Protein AF-A0A1G5DF78-F1 (afdb_monomer_lite)

Secondary structure (DSSP, 8-state):
-EEEEEEEEEE--STT--TTTTTT-GGG-TT-EEEEEEEEESS-S--SS--SS-EEEEEEE--SSSS---HHHHTHHHHHHHTT--GGGEEEEEE-TTSSSSEEEEEEEEEEEETTEEEEEEEEEEPPHHHHHHHHHHHHHHHTT-

Organism: NCBI:txid419481

Foldseek 3Di:
DDWPDFAKDWDQDDPVADPVQPPDDPVPSVLTWIKGKIKDAPDDDDDPDADQQGMEIEIETPDDDPDGDDCCQRPVVVCCVVVVNDLRNYWYWYADVPDPQRIKTWRWDFDDDDDPDTDTDIDIDHDDPVRCVSCVVVVVVVVVPD

pLDDT: mean 84.34, std 14.54, range [45.84, 98.12]

Structure (mmCIF, N/CA/C/O backbone):
data_AF-A0A1G5DF78-F1
#
_entry.id   AF-A0A1G5DF78-F1
#
loop_
_atom_site.group_PDB
_atom_site.id
_atom_site.type_symbol
_atom_site.label_atom_id
_atom_site.label_alt_id
_atom_site.label_comp_id
_atom_site.label_asym_id
_atom_site.label_entity_id
_atom_site.label_seq_id
_atom_site.pdbx_PDB_ins_code
_atom_site.Cartn_x
_atom_site.Cartn_y
_atom_site.Cartn_z
_atom_site.occupancy
_atom_site.B_iso_or_equiv
_atom_site.auth_seq_id
_atom_site.auth_comp_id
_atom_site.auth_asym_id
_atom_site.auth_atom_id
_atom_site.pdbx_PDB_model_num
ATOM 1 N N . MET A 1 1 ? -12.866 -7.857 8.395 1.00 88.12 1 MET A N 1
ATOM 2 C CA . MET A 1 1 ? -11.799 -7.592 7.410 1.00 88.12 1 MET A CA 1
ATOM 3 C C . MET A 1 1 ? -11.486 -8.896 6.707 1.00 88.12 1 MET A C 1
ATOM 5 O O . MET A 1 1 ? -11.554 -9.930 7.363 1.00 88.12 1 MET A O 1
ATOM 9 N N . LEU A 1 2 ? -11.201 -8.856 5.411 1.00 93.12 2 LEU A N 1
ATOM 10 C CA . LEU A 1 2 ? -10.841 -10.022 4.604 1.00 93.12 2 LEU A CA 1
ATOM 11 C C . LEU A 1 2 ? -9.522 -9.736 3.891 1.00 93.12 2 LEU A C 1
ATOM 13 O O . LEU A 1 2 ? -9.368 -8.666 3.312 1.00 93.12 2 LEU A O 1
ATOM 17 N N . VAL A 1 3 ? -8.590 -10.683 3.924 1.00 96.06 3 VAL A N 1
ATOM 18 C CA . VAL A 1 3 ? -7.366 -10.609 3.123 1.00 96.06 3 VAL A CA 1
ATOM 19 C C . VAL A 1 3 ? -7.709 -11.037 1.696 1.00 96.06 3 VAL A C 1
ATOM 21 O O . VAL A 1 3 ? -8.196 -12.144 1.488 1.00 96.06 3 VAL A O 1
ATOM 24 N N . ILE A 1 4 ? -7.507 -10.134 0.736 1.00 96.19 4 ILE A N 1
ATOM 25 C CA . ILE A 1 4 ? -7.747 -10.359 -0.698 1.00 96.19 4 ILE A CA 1
ATOM 26 C C . ILE A 1 4 ? -6.500 -10.957 -1.360 1.00 96.19 4 ILE A C 1
ATOM 28 O O . ILE A 1 4 ? -6.611 -11.777 -2.265 1.00 96.19 4 ILE A O 1
ATOM 32 N N . TYR A 1 5 ? -5.321 -10.533 -0.907 1.00 97.44 5 TYR A N 1
ATOM 33 C CA . TYR A 1 5 ? -4.024 -10.957 -1.424 1.00 97.44 5 TYR A CA 1
ATOM 34 C C . TYR A 1 5 ? -3.000 -10.924 -0.289 1.00 97.44 5 TYR A C 1
ATOM 36 O O . TYR A 1 5 ? -3.051 -10.005 0.532 1.00 97.44 5 TYR A O 1
ATOM 44 N N . ASP A 1 6 ? -2.097 -11.900 -0.237 1.00 96.94 6 ASP A N 1
ATOM 45 C CA . ASP A 1 6 ? -0.992 -11.964 0.728 1.00 96.94 6 ASP A CA 1
ATOM 46 C C . ASP A 1 6 ? 0.117 -12.866 0.184 1.00 96.94 6 ASP A C 1
ATOM 48 O O . ASP A 1 6 ? 0.122 -14.070 0.431 1.00 96.94 6 ASP A O 1
ATOM 52 N N . ASP A 1 7 ? 1.002 -12.291 -0.627 1.00 96.00 7 ASP A N 1
ATOM 53 C CA . ASP A 1 7 ? 2.109 -13.016 -1.258 1.00 96.00 7 ASP A CA 1
ATOM 54 C C . ASP A 1 7 ? 3.191 -12.037 -1.755 1.00 96.00 7 ASP A C 1
ATOM 56 O O . ASP A 1 7 ? 3.093 -10.814 -1.605 1.00 96.00 7 ASP A O 1
ATOM 60 N N . ILE A 1 8 ? 4.228 -12.570 -2.388 1.00 94.44 8 ILE A N 1
ATOM 61 C CA . ILE A 1 8 ? 5.216 -11.819 -3.146 1.00 94.44 8 ILE A CA 1
ATOM 62 C C . ILE A 1 8 ? 4.611 -11.417 -4.494 1.00 94.44 8 ILE A C 1
ATOM 64 O O . ILE A 1 8 ? 4.321 -12.247 -5.351 1.00 94.44 8 ILE A O 1
ATOM 68 N N . TYR A 1 9 ? 4.437 -10.117 -4.694 1.00 92.94 9 TYR A N 1
ATOM 69 C CA . TYR A 1 9 ? 4.055 -9.523 -5.965 1.00 92.94 9 TYR A CA 1
ATOM 70 C C . TYR A 1 9 ? 5.305 -9.152 -6.773 1.00 92.94 9 TYR A C 1
ATOM 72 O O . TYR A 1 9 ? 6.192 -8.448 -6.285 1.00 92.94 9 TYR A O 1
ATOM 80 N N . GLN A 1 10 ? 5.367 -9.596 -8.028 1.00 89.31 10 GLN A N 1
ATOM 81 C CA . GLN A 1 10 ? 6.487 -9.322 -8.924 1.00 89.31 10 GLN A CA 1
ATOM 82 C C . GLN A 1 10 ? 5.990 -8.697 -10.224 1.00 89.31 10 GLN A C 1
ATOM 84 O O . GLN A 1 10 ? 5.233 -9.315 -10.971 1.00 89.31 10 GLN A O 1
ATOM 89 N N . TRP A 1 11 ? 6.495 -7.507 -10.547 1.00 85.25 11 TRP A N 1
ATOM 90 C CA . TRP A 1 11 ? 6.244 -6.882 -11.841 1.00 85.25 11 TRP A CA 1
ATOM 91 C C . TRP A 1 11 ? 7.472 -6.996 -12.741 1.00 85.25 11 TRP A C 1
ATOM 93 O O . TRP A 1 11 ? 8.585 -6.634 -12.360 1.00 85.25 11 TRP A O 1
ATOM 103 N N . LYS A 1 12 ? 7.263 -7.513 -13.956 1.00 77.25 12 LYS A N 1
ATOM 104 C CA . LYS A 1 12 ? 8.324 -7.731 -14.954 1.00 77.25 12 LYS A CA 1
ATOM 105 C C . LYS A 1 12 ? 8.448 -6.587 -15.968 1.00 77.25 12 LYS A C 1
ATOM 107 O O . LYS A 1 12 ? 9.203 -6.707 -16.930 1.00 77.25 12 LYS A O 1
ATOM 112 N N . GLY A 1 13 ? 7.734 -5.483 -15.748 1.00 74.12 13 GLY A N 1
ATOM 113 C CA . GLY A 1 13 ? 7.630 -4.375 -16.693 1.00 74.12 13 GLY A CA 1
ATOM 114 C C . GLY A 1 13 ? 6.471 -4.539 -17.690 1.00 74.12 13 GLY A C 1
ATOM 115 O O . GLY A 1 13 ? 5.682 -5.480 -17.579 1.00 74.12 13 GLY A O 1
ATOM 116 N N . PRO A 1 14 ? 6.328 -3.603 -18.643 1.00 71.69 14 PRO A N 1
ATOM 117 C CA . PRO A 1 14 ? 5.270 -3.640 -19.651 1.00 71.69 14 PRO A CA 1
ATOM 118 C C . PRO A 1 14 ? 5.401 -4.848 -20.592 1.00 71.69 14 PRO A C 1
ATOM 120 O O . PRO A 1 14 ? 6.510 -5.301 -20.899 1.00 71.69 14 PRO A O 1
ATOM 123 N N . GLU A 1 15 ? 4.264 -5.342 -21.090 1.00 62.75 15 GLU A N 1
ATOM 124 C CA . GLU A 1 15 ? 4.236 -6.382 -22.123 1.00 62.75 15 GLU A CA 1
ATOM 125 C C . GLU A 1 15 ? 5.012 -5.925 -23.369 1.00 62.75 15 GLU A C 1
ATOM 127 O O . GLU A 1 15 ? 4.863 -4.802 -23.845 1.00 62.75 15 GLU A O 1
ATOM 132 N N . GLY A 1 16 ? 5.886 -6.797 -23.880 1.00 55.38 16 GLY A N 1
ATOM 133 C CA . GLY A 1 16 ? 6.808 -6.482 -24.978 1.00 55.38 16 GLY A CA 1
ATOM 134 C C . GLY A 1 16 ? 8.195 -6.005 -24.534 1.00 55.38 16 GLY A C 1
ATOM 135 O O . GLY A 1 16 ? 9.112 -6.003 -25.358 1.00 55.38 16 GLY A O 1
ATOM 136 N N . GLY A 1 17 ? 8.371 -5.691 -23.244 1.00 55.28 17 GLY A N 1
ATOM 137 C CA . GLY A 1 17 ? 9.646 -5.300 -22.646 1.00 55.28 17 GLY A CA 1
ATOM 138 C C . GLY A 1 17 ? 10.242 -4.015 -23.232 1.00 55.28 17 GLY A C 1
ATOM 139 O O . GLY A 1 17 ? 9.789 -3.455 -24.227 1.00 55.28 17 GLY A O 1
ATOM 140 N N . CYS A 1 18 ? 11.323 -3.538 -22.624 1.00 53.09 18 CYS A N 1
ATOM 141 C CA . CYS A 1 18 ? 12.182 -2.555 -23.272 1.00 53.09 18 CYS A CA 1
ATOM 142 C C . CYS A 1 18 ? 13.073 -3.309 -24.271 1.00 53.09 18 CYS A C 1
ATOM 144 O O . CYS A 1 18 ? 14.007 -3.993 -23.856 1.00 53.09 18 CYS A O 1
ATOM 146 N N . LYS A 1 19 ? 12.792 -3.216 -25.578 1.00 52.41 19 LYS A N 1
ATOM 147 C CA . LYS A 1 19 ? 13.599 -3.886 -26.622 1.00 52.41 19 LYS A CA 1
ATOM 148 C C . LYS A 1 19 ? 15.078 -3.481 -26.579 1.00 52.41 19 LYS A C 1
ATOM 150 O O . LYS A 1 19 ? 15.937 -4.300 -26.880 1.00 52.41 19 LYS A O 1
ATOM 155 N N . GLU A 1 20 ? 15.363 -2.254 -26.147 1.00 52.50 20 GLU A N 1
ATOM 156 C CA . GLU A 1 20 ? 16.720 -1.719 -25.962 1.00 52.50 20 GLU A CA 1
ATOM 157 C C . GLU A 1 20 ? 17.426 -2.307 -24.727 1.00 52.50 20 GLU A C 1
ATOM 159 O O . GLU A 1 20 ? 18.642 -2.453 -24.719 1.00 52.50 20 GLU A O 1
ATOM 164 N N . CYS A 1 21 ? 16.663 -2.711 -23.707 1.00 49.56 21 CYS A N 1
ATOM 165 C CA . CYS A 1 21 ? 17.158 -3.285 -22.455 1.00 49.56 21 CYS A CA 1
ATOM 166 C C . CYS A 1 21 ? 17.199 -4.827 -22.493 1.00 49.56 21 CYS A C 1
ATOM 168 O O . CYS A 1 21 ? 17.906 -5.454 -21.713 1.00 49.56 21 CYS A O 1
ATOM 170 N N . ALA A 1 22 ? 16.415 -5.447 -23.383 1.00 46.34 22 ALA A N 1
ATOM 171 C CA . ALA A 1 22 ? 16.328 -6.896 -23.575 1.00 46.34 22 ALA A CA 1
ATOM 172 C C . ALA A 1 22 ? 17.489 -7.468 -24.412 1.00 46.34 22 ALA A C 1
ATOM 174 O O . ALA A 1 22 ? 17.647 -8.686 -24.506 1.00 46.34 22 ALA A O 1
ATOM 175 N N . ALA A 1 23 ? 18.317 -6.604 -25.004 1.00 46.06 23 ALA A N 1
ATOM 176 C CA . ALA A 1 23 ? 19.525 -6.981 -25.720 1.00 46.06 23 ALA A CA 1
ATOM 177 C C . ALA A 1 23 ? 20.672 -7.307 -24.741 1.00 46.06 23 ALA A C 1
ATOM 179 O O . ALA A 1 23 ? 21.647 -6.571 -24.644 1.00 46.06 23 ALA A O 1
ATOM 180 N N . GLY A 1 24 ? 20.568 -8.429 -24.022 1.00 45.84 24 GLY A N 1
ATOM 181 C CA . GLY A 1 24 ? 21.767 -9.159 -23.593 1.00 45.84 24 GLY A CA 1
ATOM 182 C C . GLY A 1 24 ? 21.826 -9.700 -22.168 1.00 45.84 24 GLY A C 1
ATOM 183 O O . GLY A 1 24 ? 22.595 -10.633 -21.958 1.00 45.84 24 GLY A O 1
ATOM 184 N N . ASP A 1 25 ? 21.045 -9.209 -21.199 1.00 51.09 25 ASP A N 1
ATOM 185 C CA . ASP A 1 25 ? 21.124 -9.761 -19.837 1.00 51.09 25 ASP A CA 1
ATOM 186 C C . ASP A 1 25 ? 19.828 -9.603 -19.023 1.00 51.09 25 ASP A C 1
ATOM 188 O O . ASP A 1 25 ? 19.445 -8.509 -18.609 1.00 51.09 25 ASP A O 1
ATOM 192 N N . ILE A 1 26 ? 19.170 -10.730 -18.726 1.00 50.66 26 ILE A N 1
ATOM 193 C CA . ILE A 1 26 ? 18.019 -10.803 -17.810 1.00 50.66 26 ILE A CA 1
ATOM 194 C C . ILE A 1 26 ? 18.380 -10.301 -16.401 1.00 50.66 26 ILE A C 1
ATOM 196 O O . ILE A 1 26 ? 17.506 -9.779 -15.709 1.00 50.66 26 ILE A O 1
ATOM 200 N N . ARG A 1 27 ? 19.657 -10.384 -15.993 1.00 48.53 27 ARG A N 1
ATOM 201 C CA . ARG A 1 27 ? 20.155 -9.893 -14.694 1.00 48.53 27 ARG A CA 1
ATOM 202 C C . ARG A 1 27 ? 20.156 -8.364 -14.591 1.00 48.53 27 ARG A C 1
ATOM 204 O O . ARG A 1 27 ? 20.302 -7.833 -13.497 1.00 48.53 27 ARG A O 1
ATOM 211 N N . HIS A 1 28 ? 19.959 -7.661 -15.708 1.00 50.56 28 HIS A N 1
ATOM 212 C CA . HIS A 1 28 ? 19.920 -6.202 -15.799 1.00 50.56 28 HIS A CA 1
ATOM 213 C C . HIS A 1 28 ? 18.566 -5.692 -16.302 1.00 50.56 28 HIS A C 1
ATOM 215 O O . HIS A 1 28 ? 18.505 -4.727 -17.056 1.00 50.56 28 HIS A O 1
ATOM 221 N N . THR A 1 29 ? 17.457 -6.306 -15.887 1.00 55.53 29 THR A N 1
ATOM 222 C CA . THR A 1 29 ? 16.130 -5.719 -16.118 1.00 55.53 29 THR A CA 1
ATOM 223 C C . THR A 1 29 ? 15.861 -4.653 -15.047 1.00 55.53 29 THR A C 1
ATOM 225 O O . THR A 1 29 ? 15.476 -4.995 -13.929 1.00 55.53 29 THR A O 1
ATOM 228 N N . PRO A 1 30 ? 16.030 -3.343 -15.337 1.00 57.06 30 PRO A N 1
ATOM 229 C CA . PRO A 1 30 ? 15.874 -2.295 -14.321 1.00 57.06 30 PRO A CA 1
ATOM 230 C C . PRO A 1 30 ? 14.441 -2.231 -13.772 1.00 57.06 30 PRO A C 1
ATOM 232 O O . PRO A 1 30 ? 14.209 -1.702 -12.688 1.00 57.06 30 PRO A O 1
ATOM 235 N N . TRP A 1 31 ? 13.488 -2.811 -14.500 1.00 61.69 31 TRP A N 1
ATOM 236 C CA . TRP A 1 31 ? 12.061 -2.821 -14.202 1.00 61.69 31 TRP A CA 1
ATOM 237 C C . TRP A 1 31 ? 11.625 -3.923 -13.236 1.00 61.69 31 TRP A C 1
ATOM 239 O O . TRP A 1 31 ? 10.500 -3.852 -12.753 1.00 61.69 31 TRP A O 1
ATOM 249 N N . LEU A 1 32 ? 12.475 -4.923 -12.953 1.00 70.06 32 LEU A N 1
ATOM 250 C CA . LEU A 1 32 ? 12.133 -5.966 -11.986 1.00 70.06 32 LEU A CA 1
ATOM 251 C C . LEU A 1 32 ? 12.004 -5.343 -10.601 1.00 70.06 32 LEU A C 1
ATOM 253 O O . LEU A 1 32 ? 12.982 -4.857 -10.030 1.00 70.06 32 LEU A O 1
ATOM 257 N N . ILE A 1 33 ? 10.779 -5.351 -10.092 1.00 81.12 33 ILE A N 1
ATOM 258 C CA . ILE A 1 33 ? 10.457 -4.927 -8.738 1.00 81.12 33 ILE A CA 1
ATOM 259 C C . ILE A 1 33 ? 9.691 -6.068 -8.098 1.00 81.12 33 ILE A C 1
ATOM 261 O O . ILE A 1 33 ? 8.690 -6.541 -8.649 1.00 81.12 33 ILE A O 1
ATOM 265 N N . THR A 1 34 ? 10.176 -6.483 -6.938 1.00 89.50 34 THR A N 1
ATOM 266 C CA . THR A 1 34 ? 9.580 -7.532 -6.128 1.00 89.50 34 THR A CA 1
ATOM 267 C C . THR A 1 34 ? 9.162 -6.915 -4.805 1.00 89.50 34 THR A C 1
ATOM 269 O O . THR A 1 34 ? 9.968 -6.316 -4.097 1.00 89.50 34 THR A O 1
ATOM 272 N N . CYS A 1 35 ? 7.885 -7.041 -4.478 1.00 91.69 35 CYS A N 1
ATOM 273 C CA . CYS A 1 35 ? 7.304 -6.474 -3.278 1.00 91.69 35 CYS A CA 1
ATOM 274 C C . CYS A 1 35 ? 6.548 -7.563 -2.531 1.00 91.69 35 CYS A C 1
ATOM 276 O O . CYS A 1 35 ? 5.736 -8.271 -3.123 1.00 91.69 35 CYS A O 1
ATOM 278 N N . ARG A 1 36 ? 6.763 -7.683 -1.224 1.00 94.25 36 ARG A N 1
ATOM 279 C CA . ARG A 1 36 ? 5.821 -8.416 -0.386 1.00 94.25 36 ARG A CA 1
ATOM 280 C C . ARG A 1 36 ? 4.567 -7.566 -0.243 1.00 94.25 36 ARG A C 1
ATOM 282 O O . ARG A 1 36 ? 4.644 -6.428 0.214 1.00 94.25 36 ARG A O 1
ATOM 289 N N . LEU A 1 37 ? 3.421 -8.115 -0.622 1.00 96.56 37 LEU A N 1
ATOM 290 C CA . LEU A 1 37 ? 2.182 -7.365 -0.750 1.00 96.56 37 LEU A CA 1
ATOM 291 C C . LEU A 1 37 ? 1.060 -8.060 0.016 1.00 96.56 37 LEU A C 1
ATOM 293 O O . LEU A 1 37 ? 0.799 -9.244 -0.181 1.00 96.56 37 LEU A O 1
ATOM 297 N N . ARG A 1 38 ? 0.345 -7.296 0.845 1.00 97.94 38 ARG A N 1
ATOM 298 C CA . ARG A 1 38 ? -0.910 -7.726 1.466 1.00 97.94 38 ARG A CA 1
ATOM 299 C C . ARG A 1 38 ? -2.010 -6.709 1.207 1.00 97.94 38 ARG A C 1
ATOM 301 O O . ARG A 1 38 ? -1.856 -5.528 1.509 1.00 97.94 38 ARG A O 1
ATOM 308 N N . ILE A 1 39 ? -3.147 -7.173 0.699 1.00 98.06 39 ILE A N 1
ATOM 309 C CA . ILE A 1 39 ? -4.325 -6.349 0.414 1.00 98.06 39 ILE A CA 1
ATOM 310 C C . ILE A 1 39 ? -5.479 -6.816 1.294 1.00 98.06 39 ILE A C 1
ATOM 312 O O . ILE A 1 39 ? -5.793 -8.004 1.347 1.00 98.06 39 ILE A O 1
ATOM 316 N N . ILE A 1 40 ? -6.125 -5.878 1.982 1.00 97.31 40 ILE A N 1
ATOM 317 C CA . ILE A 1 40 ? -7.185 -6.153 2.956 1.00 97.31 40 ILE A CA 1
ATOM 318 C C . ILE A 1 40 ? -8.438 -5.353 2.581 1.00 97.31 40 ILE A C 1
ATOM 320 O O . ILE A 1 40 ? -8.362 -4.132 2.440 1.00 97.31 40 ILE A O 1
ATOM 324 N N . ASP A 1 41 ? -9.598 -6.009 2.481 1.00 94.94 41 ASP A N 1
ATOM 325 C CA . ASP A 1 41 ? -10.912 -5.351 2.471 1.00 94.94 41 ASP A CA 1
ATOM 326 C C . ASP A 1 41 ? -11.390 -5.144 3.914 1.00 94.94 41 ASP A C 1
ATOM 328 O O . ASP A 1 41 ? -11.566 -6.098 4.684 1.00 94.94 41 ASP A O 1
ATOM 332 N N . LEU A 1 42 ? -11.610 -3.887 4.302 1.00 92.62 42 LEU A N 1
ATOM 333 C CA . LEU A 1 42 ? -12.139 -3.530 5.616 1.00 92.62 42 LEU A CA 1
ATOM 334 C C . LEU A 1 42 ? -13.655 -3.739 5.720 1.00 92.62 42 LEU A C 1
ATOM 336 O O . LEU A 1 42 ? -14.160 -3.869 6.835 1.00 92.62 42 LEU A O 1
ATOM 340 N N . ALA A 1 43 ? -14.368 -3.832 4.595 1.00 88.69 43 ALA A N 1
ATOM 341 C CA . ALA A 1 43 ? -15.811 -4.056 4.540 1.00 88.69 43 ALA A CA 1
ATOM 342 C C . ALA A 1 43 ? -16.168 -5.233 3.609 1.00 88.69 43 ALA A C 1
ATOM 344 O O . ALA A 1 43 ? -16.795 -5.026 2.567 1.00 88.69 43 ALA A O 1
ATOM 345 N N . PRO A 1 44 ? -15.795 -6.479 3.972 1.00 77.06 44 PRO A N 1
ATOM 346 C CA . PRO A 1 44 ? -16.201 -7.646 3.203 1.00 77.06 44 PRO A CA 1
ATOM 347 C C . PRO A 1 44 ? -17.716 -7.861 3.359 1.00 77.06 44 PRO A C 1
ATOM 349 O O . PRO A 1 44 ? -18.189 -8.274 4.417 1.00 77.06 44 PRO A O 1
ATOM 352 N N . GLY A 1 45 ? -18.482 -7.552 2.310 1.00 75.38 45 GLY A N 1
ATOM 353 C CA . GLY A 1 45 ? -19.942 -7.707 2.265 1.00 75.38 45 GLY A CA 1
ATOM 354 C C . GLY A 1 45 ? -20.728 -6.408 2.487 1.00 75.38 45 GLY A C 1
ATOM 355 O O . GLY A 1 45 ? -20.221 -5.303 2.296 1.00 75.38 45 GLY A O 1
ATOM 356 N N . THR A 1 46 ? -22.004 -6.539 2.857 1.00 63.06 46 THR A N 1
ATOM 357 C CA . THR A 1 46 ? -22.931 -5.410 3.043 1.00 63.06 46 THR A CA 1
ATOM 358 C C . THR A 1 46 ? -22.953 -4.982 4.509 1.00 63.06 46 THR A C 1
ATOM 360 O O . THR A 1 46 ? -23.836 -5.356 5.278 1.00 63.06 46 THR A O 1
ATOM 363 N N . THR A 1 47 ? -21.954 -4.214 4.935 1.00 66.06 47 THR A N 1
ATOM 364 C CA . THR A 1 47 ? -22.000 -3.550 6.245 1.00 66.06 47 THR A CA 1
ATOM 365 C C . THR A 1 47 ? -22.897 -2.311 6.166 1.00 66.06 47 THR A C 1
ATOM 367 O O . THR A 1 47 ? -22.887 -1.601 5.161 1.00 66.06 47 THR A O 1
ATOM 370 N N . SER A 1 48 ? -23.666 -2.010 7.223 1.00 72.19 48 SER A N 1
ATOM 371 C CA . SER A 1 48 ? -24.491 -0.784 7.255 1.00 72.19 48 SER A CA 1
ATOM 372 C C . SER A 1 48 ? -23.649 0.497 7.302 1.00 72.19 48 SER A C 1
ATOM 374 O O . SER A 1 48 ? -24.135 1.575 6.967 1.00 72.19 48 SER A O 1
ATOM 376 N N . VAL A 1 49 ? -22.372 0.374 7.682 1.00 77.19 49 VAL A N 1
ATOM 377 C CA . VAL A 1 49 ? -21.395 1.461 7.720 1.00 77.19 49 VAL A CA 1
ATOM 378 C C . VAL A 1 49 ? -20.222 1.106 6.814 1.00 77.19 49 VAL A C 1
ATOM 380 O O . VAL A 1 49 ? -19.588 0.062 6.978 1.00 77.19 49 VAL A O 1
ATOM 383 N N . MET A 1 50 ? -19.932 1.989 5.859 1.00 81.19 50 MET A N 1
ATOM 384 C CA . MET A 1 50 ? -18.792 1.870 4.953 1.00 81.19 50 MET A CA 1
ATOM 385 C C . MET A 1 50 ? -17.616 2.693 5.485 1.00 81.19 50 MET A C 1
ATOM 387 O O . MET A 1 50 ? -17.778 3.891 5.729 1.00 81.19 50 MET A O 1
ATOM 391 N N . PRO A 1 51 ? -16.420 2.104 5.632 1.00 84.75 51 PRO A N 1
ATOM 392 C CA . PRO A 1 51 ? -15.248 2.857 6.041 1.00 84.75 51 PRO A CA 1
ATOM 393 C C . PRO A 1 51 ? -14.812 3.824 4.928 1.00 84.75 51 PRO A C 1
ATOM 395 O O . PRO A 1 51 ? -14.942 3.537 3.730 1.00 84.75 51 PRO A O 1
ATOM 398 N N . LEU A 1 52 ? -14.263 4.976 5.335 1.00 87.69 52 LEU A N 1
ATOM 399 C CA . LEU A 1 52 ? -13.736 5.998 4.416 1.00 87.69 52 LEU A CA 1
ATOM 400 C C . LEU A 1 52 ? -12.649 5.412 3.507 1.00 87.69 52 LEU A C 1
ATOM 402 O O . LEU A 1 52 ? -12.654 5.608 2.290 1.00 87.69 52 LEU A O 1
ATOM 406 N N . LYS A 1 53 ? -11.742 4.6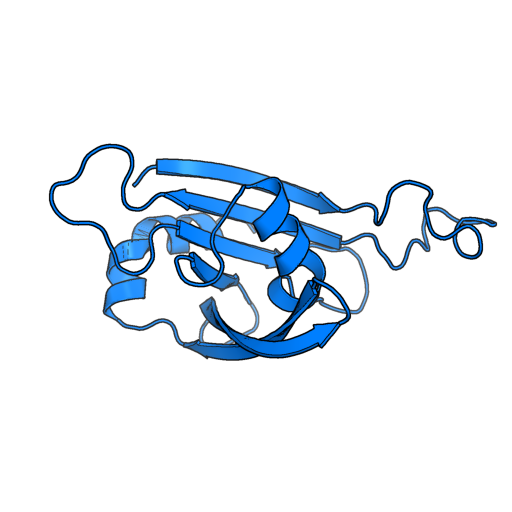40 4.111 1.00 92.56 53 LYS A N 1
ATOM 407 C CA . LYS A 1 53 ? -10.785 3.785 3.416 1.00 92.56 53 LYS A CA 1
ATOM 408 C C . LYS A 1 53 ? -11.351 2.374 3.414 1.00 92.56 53 LYS A C 1
ATOM 410 O O . LYS A 1 53 ? -11.489 1.775 4.468 1.00 92.56 53 LYS A O 1
ATOM 415 N N . ARG A 1 54 ? -11.744 1.876 2.244 1.00 93.44 54 ARG A N 1
ATOM 416 C CA . ARG A 1 54 ? -12.273 0.519 2.086 1.00 93.44 54 ARG A CA 1
ATOM 417 C C . ARG A 1 54 ? -11.160 -0.511 2.099 1.00 93.44 54 ARG A C 1
ATOM 419 O O . ARG A 1 54 ? -11.299 -1.532 2.757 1.00 93.44 54 ARG A O 1
ATOM 426 N N . HIS A 1 55 ? -10.082 -0.226 1.382 1.00 96.69 55 HIS A N 1
ATOM 427 C CA . HIS A 1 55 ? -8.975 -1.154 1.242 1.00 96.69 55 HIS A CA 1
ATOM 428 C C . HIS A 1 55 ? -7.745 -0.650 1.979 1.00 96.69 55 HIS A C 1
ATOM 430 O O . HIS A 1 55 ? -7.528 0.560 2.111 1.00 96.69 55 HIS A O 1
ATOM 436 N N . VAL A 1 56 ? -6.929 -1.595 2.419 1.00 97.81 56 VAL A N 1
ATOM 437 C CA . VAL A 1 56 ? -5.580 -1.340 2.910 1.00 97.81 56 VAL A CA 1
ATOM 438 C C . VAL A 1 56 ? -4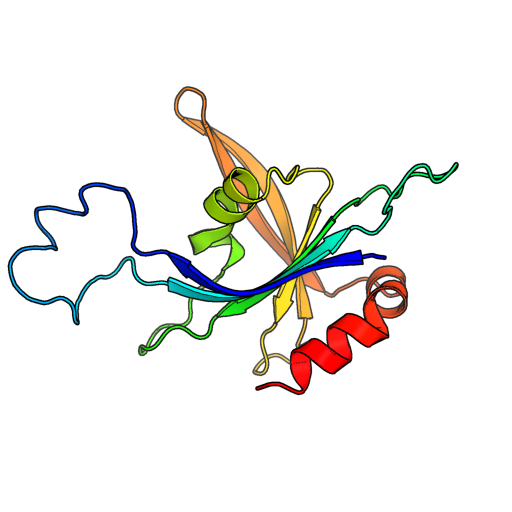.606 -2.130 2.059 1.00 97.81 56 VAL A C 1
ATOM 440 O O . VAL A 1 56 ? -4.835 -3.309 1.802 1.00 97.81 56 VAL A O 1
ATOM 443 N N . VAL A 1 57 ? -3.534 -1.469 1.639 1.00 98.12 57 VAL A N 1
ATOM 444 C CA . VAL A 1 57 ? -2.368 -2.097 1.021 1.00 98.12 57 VAL A CA 1
ATOM 445 C C . VAL A 1 57 ? -1.227 -2.016 2.025 1.00 98.12 57 VAL A C 1
ATOM 447 O O . VAL A 1 57 ? -0.919 -0.923 2.494 1.00 98.12 57 VAL A O 1
ATOM 450 N N . LEU A 1 58 ? -0.628 -3.154 2.360 1.00 97.25 58 LEU A N 1
ATOM 451 C CA . LEU A 1 58 ? 0.661 -3.242 3.039 1.00 97.25 58 LEU A CA 1
ATOM 452 C C . LEU A 1 58 ? 1.693 -3.693 2.009 1.00 97.25 58 LEU A C 1
ATOM 454 O O . LEU A 1 58 ? 1.484 -4.710 1.347 1.00 97.25 58 LEU A O 1
ATOM 458 N N . ALA A 1 59 ? 2.775 -2.941 1.879 1.00 95.75 59 ALA A N 1
ATOM 459 C CA . ALA A 1 59 ? 3.828 -3.210 0.915 1.00 95.75 59 ALA A CA 1
ATOM 460 C C . ALA A 1 59 ? 5.207 -3.121 1.575 1.00 95.75 59 ALA A C 1
ATOM 462 O O . ALA A 1 59 ? 5.456 -2.261 2.418 1.00 95.75 59 ALA A O 1
ATOM 463 N N . GLU A 1 60 ? 6.111 -4.004 1.179 1.00 93.06 60 GLU A N 1
ATOM 464 C CA . GLU A 1 60 ? 7.526 -3.965 1.542 1.00 93.06 60 GLU A CA 1
ATOM 465 C C . GLU A 1 60 ? 8.349 -4.273 0.295 1.00 93.06 60 GLU A C 1
ATOM 467 O O . GLU A 1 60 ? 8.065 -5.244 -0.409 1.00 93.06 60 GLU A O 1
ATOM 472 N N . ASP A 1 61 ? 9.340 -3.435 -0.001 1.00 90.62 61 ASP A N 1
ATOM 473 C CA . ASP A 1 61 ? 10.289 -3.725 -1.071 1.00 90.62 61 ASP A CA 1
ATOM 474 C C . ASP A 1 61 ? 11.227 -4.846 -0.625 1.00 90.62 61 ASP A C 1
ATOM 476 O O . ASP A 1 61 ? 11.920 -4.714 0.382 1.00 90.62 61 ASP A O 1
ATOM 480 N N . ILE A 1 62 ? 11.249 -5.927 -1.398 1.00 90.25 62 ILE A N 1
ATOM 481 C CA . ILE A 1 62 ? 12.146 -7.072 -1.207 1.00 90.25 62 ILE A CA 1
ATOM 482 C C . ILE A 1 62 ? 12.963 -7.332 -2.478 1.00 90.25 62 ILE A C 1
ATOM 484 O O . ILE A 1 62 ? 13.423 -8.446 -2.723 1.00 90.25 62 ILE A O 1
ATOM 488 N N . SER A 1 63 ? 13.087 -6.318 -3.338 1.00 84.31 63 SER A N 1
ATOM 489 C CA . SER A 1 63 ? 13.842 -6.416 -4.580 1.00 84.31 63 SER A CA 1
ATOM 490 C C . SER A 1 63 ? 15.330 -6.609 -4.297 1.00 84.31 63 SER A C 1
ATOM 492 O O . SER A 1 63 ? 15.919 -5.900 -3.480 1.00 84.31 63 SER A O 1
ATOM 494 N N . ASP A 1 64 ? 15.965 -7.498 -5.057 1.00 77.56 64 ASP A N 1
ATOM 495 C CA . ASP A 1 64 ? 17.417 -7.619 -5.048 1.00 77.56 64 ASP A CA 1
ATOM 496 C C . ASP A 1 64 ? 18.067 -6.374 -5.663 1.00 77.56 64 ASP A C 1
ATOM 498 O O . ASP A 1 64 ? 17.682 -5.890 -6.734 1.00 77.56 64 ASP A O 1
ATOM 502 N N . GLY A 1 65 ? 19.109 -5.874 -5.005 1.00 73.50 65 GLY A N 1
ATOM 503 C CA . GLY A 1 65 ? 19.954 -4.818 -5.542 1.00 73.50 65 GLY A CA 1
ATOM 504 C C . GLY A 1 65 ? 20.396 -3.792 -4.502 1.00 73.50 65 GLY A C 1
ATOM 505 O O . GLY A 1 65 ? 19.937 -3.782 -3.365 1.00 73.50 65 GLY A O 1
ATOM 506 N N . PRO A 1 66 ? 21.308 -2.888 -4.889 1.00 68.88 66 PRO A N 1
ATOM 507 C CA . PRO A 1 66 ? 21.894 -1.919 -3.967 1.00 68.88 66 PRO A CA 1
ATOM 508 C C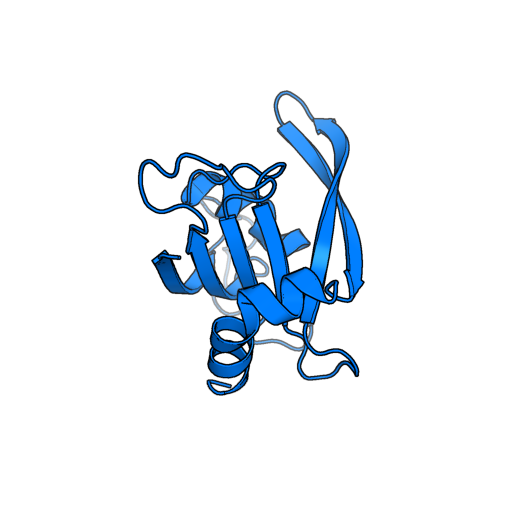 . PRO A 1 66 ? 20.964 -0.741 -3.647 1.00 68.88 66 PRO A C 1
ATOM 510 O O . PRO A 1 66 ? 21.293 0.086 -2.800 1.00 68.88 66 PRO A O 1
ATOM 513 N N . ARG A 1 67 ? 19.845 -0.603 -4.369 1.00 71.75 67 ARG A N 1
ATOM 514 C CA . ARG A 1 67 ? 18.913 0.514 -4.220 1.00 71.75 67 ARG A CA 1
ATOM 515 C C . ARG A 1 67 ? 17.554 -0.007 -3.819 1.00 71.75 67 ARG A C 1
ATOM 517 O O . ARG A 1 67 ? 16.899 -0.687 -4.604 1.00 71.75 67 ARG A O 1
ATOM 524 N N . ARG A 1 68 ? 17.131 0.414 -2.636 1.00 74.00 68 ARG A N 1
ATOM 525 C CA . ARG A 1 68 ? 15.757 0.261 -2.205 1.00 74.00 68 ARG A CA 1
ATOM 526 C C . ARG A 1 68 ? 14.826 1.101 -3.067 1.00 74.00 68 ARG A C 1
ATOM 528 O O . ARG A 1 68 ? 15.162 2.220 -3.463 1.00 74.00 68 ARG A O 1
ATOM 535 N N . ARG A 1 69 ? 13.655 0.550 -3.335 1.00 82.62 69 ARG A N 1
ATOM 536 C CA . ARG A 1 69 ? 12.580 1.159 -4.100 1.00 82.62 69 ARG A CA 1
ATOM 537 C C . ARG A 1 69 ? 11.412 1.466 -3.177 1.00 82.62 69 ARG A C 1
ATOM 539 O O . ARG A 1 69 ? 11.170 0.783 -2.187 1.00 82.62 69 ARG A O 1
ATOM 546 N N . ILE A 1 70 ? 10.677 2.509 -3.530 1.00 87.31 70 ILE A N 1
ATOM 547 C CA . ILE A 1 70 ? 9.422 2.862 -2.876 1.00 87.31 70 ILE A CA 1
ATOM 548 C C . ILE A 1 70 ? 8.310 2.187 -3.679 1.00 87.31 70 ILE A C 1
ATOM 550 O O . ILE A 1 70 ? 8.138 2.475 -4.870 1.00 87.31 70 ILE A O 1
ATOM 554 N N . CYS A 1 71 ? 7.581 1.255 -3.065 1.00 91.69 71 CYS A N 1
ATOM 555 C CA . CYS A 1 71 ? 6.610 0.415 -3.776 1.00 91.69 71 CYS A CA 1
ATOM 556 C C . CYS A 1 71 ? 5.433 1.236 -4.323 1.00 91.69 71 CYS A C 1
ATOM 558 O O . CYS A 1 71 ? 4.942 0.972 -5.414 1.00 91.69 71 CYS A O 1
ATOM 560 N N . ALA A 1 72 ? 5.014 2.274 -3.613 1.00 93.19 72 ALA A N 1
ATOM 561 C CA . ALA A 1 72 ? 3.937 3.183 -3.961 1.00 93.19 72 ALA A CA 1
ATOM 562 C C . ALA A 1 72 ? 4.272 3.961 -5.234 1.00 93.19 72 ALA A C 1
ATOM 564 O O . ALA A 1 72 ? 3.425 4.104 -6.113 1.00 93.19 72 ALA A O 1
ATOM 565 N N . GLU A 1 73 ? 5.518 4.427 -5.344 1.00 89.56 73 GLU A N 1
ATOM 566 C CA . GLU A 1 73 ? 6.020 5.154 -6.512 1.00 89.56 73 GLU A CA 1
ATOM 567 C C . GLU A 1 73 ? 6.239 4.212 -7.693 1.00 89.56 73 GLU A C 1
ATOM 569 O O . GLU A 1 73 ? 5.898 4.536 -8.827 1.00 89.56 73 GLU A O 1
ATOM 574 N N . SER A 1 74 ? 6.782 3.027 -7.418 1.00 87.38 74 SER A N 1
ATOM 575 C CA . SER A 1 74 ? 7.260 2.121 -8.462 1.00 87.38 74 SER A CA 1
ATOM 576 C C . SER A 1 74 ? 6.166 1.193 -9.003 1.00 87.38 74 SER A C 1
ATOM 578 O O . SER A 1 74 ? 6.144 0.881 -10.189 1.00 87.38 74 SER A O 1
ATOM 580 N N . LEU A 1 75 ? 5.259 0.740 -8.134 1.00 90.25 75 LEU A N 1
ATOM 581 C CA . LEU A 1 75 ? 4.234 -0.271 -8.415 1.00 90.25 75 LEU A CA 1
ATOM 582 C C . LEU A 1 75 ? 2.810 0.183 -8.103 1.00 90.25 75 LEU A C 1
ATOM 584 O O . LEU A 1 75 ? 1.870 -0.487 -8.528 1.00 90.25 75 LEU A O 1
ATOM 588 N N . GLY A 1 76 ? 2.627 1.296 -7.385 1.00 91.88 76 GLY A N 1
ATOM 589 C CA . GLY A 1 76 ? 1.321 1.708 -6.871 1.00 91.88 76 GLY A CA 1
ATOM 590 C C . GLY A 1 76 ? 0.241 1.707 -7.942 1.00 91.88 76 GLY A C 1
ATOM 591 O O . GLY A 1 76 ? -0.787 1.055 -7.775 1.00 91.88 76 GLY A O 1
ATOM 592 N N . ARG A 1 77 ? 0.506 2.350 -9.085 1.00 89.00 77 ARG A N 1
ATOM 593 C CA . ARG A 1 77 ? -0.429 2.395 -10.220 1.00 89.00 77 ARG A CA 1
ATOM 594 C C . ARG A 1 77 ? -0.832 1.000 -10.701 1.00 89.00 77 ARG A C 1
ATOM 596 O O . ARG A 1 77 ? -2.018 0.741 -10.875 1.00 89.00 77 ARG A O 1
ATOM 603 N N . HIS A 1 78 ? 0.144 0.114 -10.883 1.00 89.50 78 HIS A N 1
ATOM 604 C CA . HIS A 1 78 ? -0.093 -1.244 -11.366 1.00 89.50 78 HIS A CA 1
ATOM 605 C C . HIS A 1 78 ? -0.955 -2.039 -10.390 1.00 89.50 78 HIS A C 1
ATOM 607 O O . HIS A 1 78 ? -1.965 -2.598 -10.800 1.00 89.50 78 HIS A O 1
ATOM 613 N N . ILE A 1 79 ? -0.634 -1.983 -9.098 1.00 94.31 79 ILE A N 1
ATOM 614 C CA . ILE A 1 79 ? -1.406 -2.658 -8.051 1.00 94.31 79 ILE A CA 1
ATOM 615 C C . ILE A 1 79 ? -2.830 -2.087 -7.960 1.00 94.31 79 ILE A C 1
ATOM 617 O O . ILE A 1 79 ? -3.790 -2.844 -7.823 1.00 94.31 79 ILE A O 1
ATOM 621 N N . PHE A 1 80 ? -3.010 -0.767 -8.086 1.00 94.75 80 PHE A N 1
ATOM 622 C CA . PHE A 1 80 ? -4.353 -0.182 -8.108 1.00 94.75 80 PHE A CA 1
ATOM 623 C C . PHE A 1 80 ? -5.187 -0.692 -9.286 1.00 94.75 80 PHE A C 1
ATOM 625 O O . PHE A 1 80 ? -6.352 -1.040 -9.097 1.00 94.75 80 PHE A O 1
ATOM 632 N N . CYS A 1 81 ? -4.601 -0.758 -10.481 1.00 91.75 81 CYS A N 1
ATOM 633 C CA . CYS A 1 81 ? -5.284 -1.247 -11.674 1.00 91.75 81 CYS A CA 1
ATOM 634 C C . CYS A 1 81 ? -5.579 -2.751 -11.598 1.00 91.75 81 CYS A C 1
ATOM 636 O O . CYS A 1 81 ? -6.724 -3.153 -11.793 1.00 91.75 81 CYS A O 1
ATOM 638 N N . GLU A 1 82 ? -4.576 -3.571 -11.286 1.00 93.00 82 GLU A N 1
ATOM 639 C CA . GLU A 1 82 ? -4.671 -5.035 -11.296 1.00 93.00 82 GLU A CA 1
ATOM 640 C C . GLU A 1 82 ? -5.695 -5.559 -10.288 1.00 93.00 82 GLU A C 1
ATOM 642 O O . GLU A 1 82 ? -6.527 -6.403 -10.616 1.00 93.00 82 GLU A O 1
ATOM 647 N N . PHE A 1 83 ? -5.699 -4.998 -9.079 1.00 95.50 83 PHE A N 1
ATOM 648 C CA . PHE A 1 83 ? -6.627 -5.396 -8.022 1.00 95.50 83 PHE A CA 1
ATOM 649 C C . PHE A 1 83 ? -7.918 -4.562 -8.009 1.00 95.50 83 PHE A C 1
ATOM 651 O O . PHE A 1 83 ? -8.717 -4.678 -7.078 1.00 95.50 83 PHE A O 1
ATOM 658 N N . ASN A 1 84 ? -8.136 -3.715 -9.026 1.00 95.12 84 ASN A N 1
ATOM 659 C CA . ASN A 1 84 ? -9.299 -2.833 -9.155 1.00 95.12 84 ASN A CA 1
ATOM 660 C C . ASN A 1 84 ? -9.572 -2.004 -7.878 1.00 95.12 84 ASN A C 1
ATOM 662 O O . ASN A 1 84 ? -10.697 -1.890 -7.377 1.00 95.12 84 ASN A O 1
ATOM 666 N N . LEU A 1 85 ? -8.508 -1.443 -7.307 1.00 95.69 85 LEU A N 1
ATOM 667 C CA . LEU A 1 85 ? -8.547 -0.674 -6.072 1.00 95.69 85 LEU A CA 1
ATOM 668 C C . LEU A 1 85 ? -8.703 0.820 -6.375 1.00 95.69 85 LEU A C 1
ATOM 670 O O . LEU A 1 85 ? -7.988 1.411 -7.180 1.00 95.69 85 LEU A O 1
ATOM 674 N N . SER A 1 86 ? -9.594 1.487 -5.645 1.00 94.38 86 SER A N 1
ATOM 675 C CA . SER A 1 86 ? -9.715 2.945 -5.724 1.00 94.38 86 SER A CA 1
ATOM 676 C C . SER A 1 86 ? -8.628 3.625 -4.891 1.00 94.38 86 SER A C 1
ATOM 678 O O . SER A 1 86 ? -8.642 3.509 -3.664 1.00 94.38 86 SER A O 1
ATOM 680 N N . ILE A 1 87 ? -7.757 4.419 -5.526 1.00 94.62 87 ILE A N 1
ATOM 681 C CA . ILE A 1 87 ? -6.717 5.226 -4.852 1.00 94.62 87 ILE A CA 1
ATOM 682 C C . ILE A 1 87 ? -7.318 6.059 -3.709 1.00 94.62 87 ILE A C 1
ATOM 684 O O . ILE A 1 87 ? -6.862 6.012 -2.567 1.00 94.62 87 ILE A O 1
ATOM 688 N N . LYS A 1 88 ? -8.425 6.767 -3.979 1.00 93.56 88 LYS A N 1
ATOM 689 C CA . LYS A 1 88 ? -9.101 7.629 -2.991 1.00 93.56 88 LYS A CA 1
ATOM 690 C C . LYS A 1 88 ? -9.607 6.847 -1.774 1.00 93.56 88 LYS A C 1
ATOM 692 O O . LYS A 1 88 ? -9.574 7.366 -0.656 1.00 93.56 88 LYS A O 1
ATOM 697 N N . ARG A 1 89 ? -10.039 5.597 -1.972 1.00 95.31 89 ARG A N 1
ATOM 698 C CA . ARG A 1 89 ? -10.592 4.723 -0.922 1.00 95.31 89 ARG A CA 1
ATOM 699 C C . ARG A 1 89 ? -9.603 3.675 -0.417 1.00 95.31 89 ARG A C 1
ATOM 701 O O . ARG A 1 89 ? -10.029 2.745 0.263 1.00 95.31 89 ARG A O 1
ATOM 708 N N . THR A 1 90 ? -8.316 3.832 -0.700 1.00 97.31 90 THR A N 1
ATOM 709 C CA . THR A 1 90 ? -7.273 2.932 -0.206 1.00 97.31 90 THR A CA 1
ATOM 710 C C . THR A 1 90 ? -6.357 3.674 0.758 1.00 97.31 90 THR A C 1
ATOM 712 O O . THR A 1 90 ? -6.078 4.867 0.586 1.00 97.31 90 THR A O 1
ATOM 715 N N . LEU A 1 91 ? -5.961 2.989 1.825 1.00 97.56 91 LEU A N 1
ATOM 716 C CA . LEU A 1 91 ? -4.849 3.373 2.682 1.00 97.56 91 LEU A CA 1
ATOM 717 C C . LEU A 1 91 ? -3.650 2.522 2.269 1.00 97.56 91 LEU A C 1
ATOM 719 O O . LEU A 1 91 ? -3.661 1.312 2.471 1.00 97.56 91 LEU A O 1
ATOM 723 N N . TRP A 1 92 ? -2.649 3.144 1.659 1.00 98.06 92 TRP A N 1
ATOM 724 C CA . TRP A 1 92 ? -1.402 2.471 1.317 1.00 98.06 92 TRP A CA 1
ATOM 725 C C . TRP A 1 92 ? -0.410 2.655 2.450 1.00 98.06 92 TRP A C 1
ATOM 727 O O . TRP A 1 92 ? -0.226 3.778 2.918 1.00 98.06 92 TRP A O 1
ATOM 737 N N . ILE A 1 93 ? 0.216 1.573 2.884 1.00 97.50 93 ILE A N 1
ATOM 738 C CA . ILE A 1 93 ? 1.172 1.550 3.979 1.00 97.50 93 ILE A CA 1
ATOM 739 C C . ILE A 1 93 ? 2.415 0.824 3.492 1.00 97.50 93 ILE A C 1
ATOM 741 O O . ILE A 1 93 ? 2.316 -0.300 3.003 1.00 97.50 93 ILE A O 1
ATOM 745 N N . GLU A 1 94 ? 3.575 1.445 3.668 1.00 94.56 94 GLU A N 1
ATOM 746 C CA . GLU A 1 94 ? 4.848 0.765 3.460 1.00 94.56 94 GLU A CA 1
ATOM 747 C C . GLU A 1 94 ? 5.533 0.428 4.764 1.00 94.56 94 GLU A C 1
ATOM 749 O O . GLU A 1 94 ? 5.536 1.231 5.703 1.00 94.56 94 GLU A O 1
ATOM 754 N N . CYS A 1 95 ? 6.103 -0.774 4.776 1.00 90.50 95 CYS A N 1
ATOM 755 C CA . CYS A 1 95 ? 7.026 -1.228 5.790 1.00 90.50 95 CYS A CA 1
ATOM 756 C C . CYS A 1 95 ? 8.452 -0.798 5.426 1.00 90.50 95 CYS A C 1
ATOM 758 O O . CYS A 1 95 ? 8.928 -0.974 4.302 1.00 90.50 95 CYS A O 1
ATOM 760 N N . ASP A 1 96 ? 9.131 -0.240 6.412 1.00 81.75 96 ASP A N 1
ATOM 761 C CA . ASP A 1 96 ? 10.535 0.088 6.412 1.00 81.75 96 ASP A CA 1
ATOM 762 C C . ASP A 1 96 ? 11.163 -0.391 7.723 1.00 81.75 96 ASP A C 1
ATOM 764 O O . ASP A 1 96 ? 11.133 0.344 8.716 1.00 81.75 96 ASP A O 1
ATOM 768 N N . PRO A 1 97 ? 11.757 -1.594 7.756 1.00 71.31 97 PRO A N 1
ATOM 769 C CA . PRO A 1 97 ? 12.329 -2.125 8.988 1.00 71.31 97 PRO A CA 1
ATOM 770 C C . PRO A 1 97 ? 13.512 -1.291 9.510 1.00 71.31 97 PRO A C 1
ATOM 772 O O . PRO A 1 97 ? 13.900 -1.440 10.667 1.00 71.31 97 PRO A O 1
ATOM 775 N N . PHE A 1 98 ? 14.073 -0.389 8.696 1.00 72.38 98 PHE A N 1
ATOM 776 C CA . PHE A 1 98 ? 15.207 0.455 9.070 1.00 72.38 98 PHE A CA 1
ATOM 777 C C . PHE A 1 98 ? 14.796 1.812 9.666 1.00 72.38 98 PHE A C 1
ATOM 779 O O . PHE A 1 98 ? 15.659 2.553 10.143 1.00 72.38 98 PHE A O 1
ATOM 786 N N . LEU A 1 99 ? 13.503 2.158 9.671 1.00 76.25 99 LEU A N 1
ATOM 787 C CA . LEU A 1 99 ? 13.005 3.405 10.259 1.00 76.25 99 LEU A CA 1
ATOM 788 C C . LEU A 1 99 ? 12.469 3.216 11.681 1.00 76.25 99 LEU A C 1
ATOM 790 O O . LEU A 1 99 ? 11.947 2.171 12.057 1.00 76.25 99 LEU A O 1
ATOM 794 N N . LYS A 1 100 ? 12.538 4.298 12.472 1.00 65.94 100 LYS A N 1
ATOM 795 C CA . LYS A 1 100 ? 12.028 4.344 13.855 1.00 65.94 100 LYS A CA 1
ATOM 796 C C . LYS A 1 100 ? 10.540 3.992 13.945 1.00 65.94 100 LYS A C 1
ATOM 798 O O . LYS A 1 100 ? 10.119 3.328 14.889 1.00 65.94 100 LYS A O 1
ATOM 803 N N . GLU A 1 101 ? 9.745 4.467 12.990 1.00 77.44 101 GLU A N 1
ATOM 804 C CA . GLU A 1 101 ? 8.389 3.974 12.771 1.00 77.44 101 GLU A CA 1
ATOM 805 C C . GLU A 1 101 ? 8.425 3.069 11.548 1.00 77.44 101 GLU A C 1
ATOM 807 O O . GLU A 1 101 ? 8.545 3.552 10.429 1.00 77.44 101 GLU A O 1
ATOM 812 N N . ALA A 1 102 ? 8.335 1.757 11.759 1.00 83.00 102 ALA A N 1
ATOM 813 C CA . ALA A 1 102 ? 8.479 0.815 10.657 1.00 83.00 102 ALA A CA 1
ATOM 814 C C . ALA A 1 102 ? 7.366 0.942 9.607 1.00 83.00 102 ALA A C 1
ATOM 816 O O . ALA A 1 102 ? 7.547 0.505 8.487 1.00 83.00 102 ALA A O 1
ATOM 817 N N . PHE A 1 103 ? 6.223 1.555 9.926 1.00 93.75 103 PHE A N 1
ATOM 818 C CA . PHE A 1 103 ? 5.094 1.661 9.003 1.00 93.75 103 PHE A CA 1
ATOM 819 C C . PHE A 1 103 ? 4.695 3.111 8.749 1.00 93.75 103 PHE A C 1
ATOM 821 O O . PHE A 1 103 ? 4.343 3.839 9.682 1.00 93.75 103 PHE A O 1
ATOM 828 N N . HIS A 1 104 ? 4.662 3.496 7.474 1.00 95.50 104 HIS A N 1
ATOM 829 C CA . HIS A 1 104 ? 4.235 4.822 7.034 1.00 95.50 104 HIS A CA 1
ATOM 830 C C . HIS A 1 104 ? 3.097 4.724 6.028 1.00 95.50 104 HIS A C 1
ATOM 832 O O . HIS A 1 104 ? 3.123 3.892 5.127 1.00 95.50 104 HIS A O 1
ATOM 838 N N . ALA A 1 105 ? 2.104 5.602 6.164 1.00 96.69 105 ALA A N 1
ATOM 839 C CA . ALA A 1 105 ? 1.041 5.735 5.182 1.00 96.69 105 ALA A CA 1
ATOM 840 C C . ALA A 1 105 ? 1.462 6.668 4.045 1.00 96.69 105 ALA A C 1
ATOM 842 O O . ALA A 1 105 ? 1.900 7.797 4.290 1.00 96.69 105 ALA A O 1
ATOM 843 N N . ALA A 1 106 ? 1.239 6.212 2.816 1.00 96.62 106 ALA A N 1
ATOM 844 C CA . ALA A 1 106 ? 1.382 7.010 1.613 1.00 96.62 106 ALA A CA 1
ATOM 845 C C . ALA A 1 106 ? 0.077 7.759 1.314 1.00 96.62 106 ALA A C 1
ATOM 847 O O . ALA A 1 106 ? -1.024 7.196 1.354 1.00 96.62 106 ALA A O 1
ATOM 848 N N . HIS A 1 107 ? 0.198 9.035 0.968 1.00 94.94 107 HIS A N 1
ATOM 849 C CA . HIS A 1 107 ? -0.897 9.856 0.480 1.00 94.94 107 HIS A CA 1
ATOM 850 C C . HIS A 1 107 ? -0.640 10.273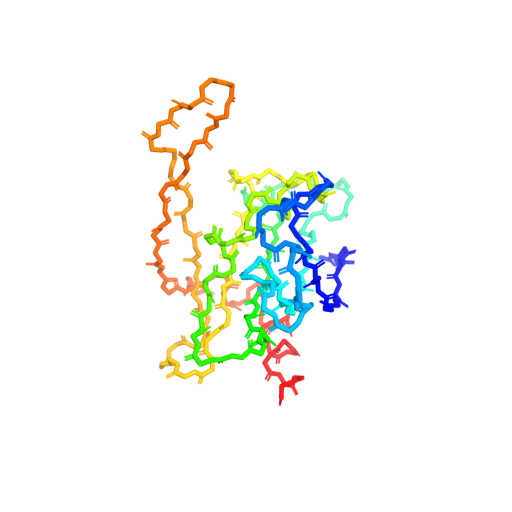 -0.967 1.00 94.94 107 HIS A C 1
ATOM 852 O O . HIS A 1 107 ? 0.257 11.067 -1.247 1.00 94.94 107 HIS A O 1
ATOM 858 N N . PHE A 1 108 ? -1.467 9.736 -1.864 1.00 94.62 108 PHE A N 1
AT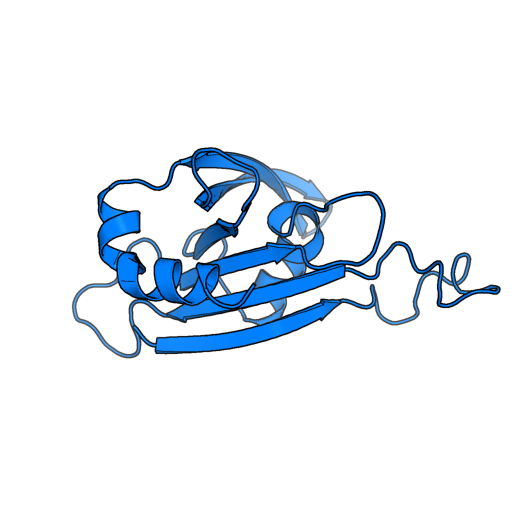OM 859 C CA . PHE A 1 108 ? -1.460 10.027 -3.293 1.00 94.62 108 PHE A CA 1
ATOM 860 C C . PHE A 1 108 ? -2.297 11.274 -3.573 1.00 94.62 108 PHE A C 1
ATOM 862 O O . PHE A 1 108 ? -3.520 11.257 -3.414 1.00 94.62 108 PHE A O 1
ATOM 869 N N . THR A 1 109 ? -1.645 12.342 -4.019 1.00 93.31 109 THR A N 1
ATOM 870 C CA . THR A 1 109 ? -2.296 13.592 -4.421 1.00 93.31 109 THR A CA 1
ATOM 871 C C . THR A 1 109 ? -2.208 13.728 -5.940 1.00 93.31 109 THR A C 1
ATOM 873 O O . THR A 1 109 ? -1.108 13.615 -6.473 1.00 93.31 109 THR A O 1
ATOM 876 N N . PRO A 1 110 ? -3.322 13.933 -6.667 1.00 91.69 110 PRO A N 1
ATOM 877 C CA . PRO A 1 110 ? -3.262 14.218 -8.098 1.00 91.69 110 PRO A CA 1
ATOM 878 C C . PRO A 1 110 ? -2.369 15.433 -8.352 1.00 91.69 110 PRO A C 1
ATOM 880 O O . PRO A 1 110 ? -2.579 16.484 -7.748 1.00 91.69 110 PRO A O 1
ATOM 883 N N . ALA A 1 111 ? -1.376 15.281 -9.218 1.00 90.44 111 ALA A N 1
ATOM 884 C CA . ALA A 1 111 ? -0.424 16.331 -9.547 1.00 90.44 111 ALA A CA 1
ATOM 885 C C . ALA A 1 111 ? -0.747 16.959 -10.904 1.00 90.44 111 ALA A C 1
ATOM 887 O O . ALA A 1 111 ? -0.915 18.172 -10.997 1.00 90.44 111 ALA A O 1
ATOM 888 N N . TYR A 1 112 ? -0.865 16.132 -11.944 1.00 90.25 112 TYR A N 1
ATOM 889 C CA . TYR A 1 112 ? -1.231 16.557 -13.293 1.00 90.25 112 TYR A CA 1
ATOM 890 C C . TYR A 1 112 ? -1.839 15.397 -14.086 1.00 90.25 112 TYR A C 1
ATOM 892 O O . TYR A 1 112 ? -1.832 14.250 -13.638 1.00 90.25 112 TYR A O 1
ATOM 900 N N . HIS A 1 113 ? -2.380 15.716 -15.258 1.00 86.44 113 HIS A N 1
ATOM 901 C CA . HIS A 1 113 ? -2.889 14.738 -16.212 1.00 86.44 113 HIS A CA 1
ATOM 902 C C . HIS A 1 113 ? -1.919 14.599 -17.385 1.00 86.44 113 HIS A C 1
ATOM 904 O O . HIS A 1 113 ? -1.439 15.611 -17.896 1.00 86.44 113 HIS A O 1
ATOM 910 N N . ASP A 1 114 ? -1.659 13.363 -17.800 1.00 82.56 114 ASP A N 1
ATOM 911 C CA . ASP A 1 114 ? -0.937 13.030 -19.028 1.00 82.56 114 ASP A CA 1
ATOM 912 C C . ASP A 1 114 ? -1.863 12.194 -19.919 1.00 82.56 114 ASP A C 1
ATOM 914 O O . ASP A 1 114 ? -2.111 11.012 -19.672 1.00 82.56 114 ASP A O 1
ATOM 918 N N . GLY A 1 115 ? -2.491 12.855 -20.894 1.00 86.94 115 GLY A N 1
ATOM 919 C CA . GLY A 1 115 ? -3.612 12.283 -21.639 1.00 86.94 115 GLY A CA 1
ATOM 920 C C . GLY A 1 115 ? -4.788 11.939 -20.718 1.00 86.94 115 GLY A C 1
ATOM 921 O O . GLY A 1 115 ? -5.323 12.806 -20.027 1.00 86.94 115 GLY A O 1
ATOM 922 N N . GLU A 1 116 ? -5.197 10.670 -20.718 1.00 82.38 116 GLU A N 1
ATOM 923 C CA . GLU A 1 116 ? -6.252 10.152 -19.833 1.00 82.38 116 GLU A CA 1
ATOM 924 C C . GLU A 1 116 ? -5.718 9.715 -18.458 1.00 82.38 116 GLU A C 1
ATOM 926 O O . GLU A 1 116 ? -6.493 9.455 -17.533 1.00 82.38 116 GLU A O 1
ATOM 931 N N . GLU A 1 117 ? -4.395 9.647 -18.291 1.00 79.88 117 GLU A N 1
ATOM 932 C CA . GLU A 1 117 ? -3.783 9.208 -17.046 1.00 79.88 117 GLU A CA 1
ATOM 933 C C . GLU A 1 117 ? -3.667 10.361 -16.043 1.00 79.88 117 GLU A C 1
ATOM 935 O O . GLU A 1 117 ? -3.370 11.506 -16.380 1.00 79.88 117 GLU A O 1
ATOM 940 N N . THR A 1 118 ? -3.909 10.059 -14.767 1.00 85.06 118 THR A N 1
ATOM 941 C CA . THR A 1 118 ? -3.641 10.992 -13.665 1.00 85.06 118 THR A CA 1
ATOM 942 C C . THR A 1 118 ? -2.317 10.608 -13.026 1.00 85.06 118 THR A C 1
ATOM 944 O O . THR A 1 118 ? -2.180 9.499 -12.508 1.00 85.06 118 THR A O 1
ATOM 947 N N . ILE A 1 119 ? -1.362 11.531 -13.020 1.00 88.12 119 ILE A N 1
ATOM 948 C CA . ILE A 1 119 ? -0.092 11.367 -12.323 1.00 88.12 119 ILE A CA 1
ATOM 949 C C . ILE A 1 119 ? -0.247 11.871 -10.892 1.00 88.12 119 ILE A C 1
ATOM 951 O O . ILE A 1 119 ? -0.821 12.935 -10.649 1.00 88.12 119 ILE A O 1
ATOM 955 N N . TYR A 1 120 ? 0.263 11.100 -9.932 1.00 90.44 120 TYR A N 1
ATOM 956 C CA . TYR A 1 120 ? 0.147 11.393 -8.507 1.00 90.44 120 TYR A CA 1
ATOM 957 C C . TYR A 1 120 ? 1.504 11.747 -7.908 1.00 90.44 120 TYR A C 1
ATOM 959 O O . TYR A 1 120 ? 2.500 11.077 -8.163 1.00 90.44 120 TYR A O 1
ATOM 967 N N . THR A 1 121 ? 1.524 12.763 -7.052 1.00 92.88 121 THR A N 1
ATOM 968 C CA . THR A 1 121 ? 2.600 12.965 -6.082 1.00 92.88 121 THR A CA 1
ATOM 969 C C . THR A 1 121 ? 2.306 12.162 -4.825 1.00 92.88 121 THR A C 1
ATOM 971 O O . THR A 1 121 ? 1.149 12.005 -4.421 1.00 92.88 121 THR A O 1
ATOM 974 N N . ILE A 1 122 ? 3.360 11.648 -4.196 1.00 94.69 122 ILE A N 1
ATOM 975 C CA . ILE A 1 122 ? 3.254 10.842 -2.984 1.00 94.69 122 ILE A CA 1
ATOM 976 C C . ILE A 1 122 ? 3.903 11.597 -1.834 1.00 94.69 122 ILE A C 1
ATOM 978 O O . ILE A 1 122 ? 5.022 12.092 -1.933 1.00 94.69 122 ILE A O 1
ATOM 982 N N . THR A 1 123 ? 3.171 11.693 -0.732 1.00 94.69 123 THR A N 1
ATOM 983 C CA . THR A 1 123 ? 3.683 12.212 0.539 1.00 94.69 123 THR A CA 1
ATOM 984 C C . THR A 1 123 ? 3.503 11.163 1.622 1.00 94.69 123 THR A C 1
ATOM 986 O O . THR A 1 123 ? 2.585 10.346 1.555 1.00 94.69 123 THR A O 1
ATOM 989 N N . TRP A 1 124 ? 4.381 11.182 2.619 1.00 94.50 124 TRP A N 1
ATOM 990 C CA . TRP A 1 124 ? 4.447 10.151 3.649 1.00 94.50 124 TRP A CA 1
ATOM 991 C C . TRP A 1 124 ? 4.096 10.720 5.011 1.00 94.50 124 TRP A C 1
ATOM 993 O O . TRP A 1 124 ? 4.462 11.848 5.344 1.00 94.50 124 TRP A O 1
ATOM 1003 N N . ARG A 1 125 ? 3.406 9.919 5.821 1.00 94.56 125 ARG A N 1
ATOM 1004 C CA . ARG A 1 125 ? 3.163 10.238 7.228 1.00 94.56 125 ARG A CA 1
ATOM 1005 C C . ARG A 1 125 ? 3.194 8.988 8.104 1.00 94.56 125 ARG A C 1
ATOM 1007 O O . ARG A 1 125 ? 2.887 7.898 7.619 1.00 94.56 125 ARG A O 1
ATOM 1014 N N . PRO A 1 126 ? 3.465 9.138 9.408 1.00 94.25 126 PRO A N 1
ATOM 1015 C CA . PRO A 1 126 ? 3.183 8.098 10.385 1.00 94.25 126 PRO A CA 1
ATOM 1016 C C . PRO A 1 126 ? 1.729 7.615 10.319 1.00 94.25 126 PRO A C 1
ATOM 1018 O O . PRO A 1 126 ? 0.810 8.382 9.989 1.00 94.25 126 PRO A O 1
ATOM 1021 N N . LEU A 1 127 ? 1.504 6.351 10.679 1.00 95.19 127 LEU A N 1
ATOM 1022 C CA . LEU A 1 127 ? 0.147 5.845 10.885 1.00 95.19 127 LEU A CA 1
ATOM 1023 C C . LEU A 1 127 ? -0.516 6.542 12.079 1.00 95.19 127 LEU A C 1
ATOM 1025 O O . LEU A 1 127 ? 0.080 6.694 13.149 1.00 95.19 127 LEU A O 1
ATOM 1029 N N . LEU A 1 128 ? -1.783 6.915 11.913 1.00 94.44 128 LEU A N 1
ATOM 1030 C CA . LEU A 1 128 ? -2.597 7.461 12.993 1.00 94.44 128 LEU A CA 1
ATOM 1031 C C . LEU A 1 128 ? -2.903 6.371 14.024 1.00 94.44 128 LEU A C 1
ATOM 1033 O O . LEU A 1 128 ? -2.955 5.183 13.707 1.00 94.44 128 LEU A O 1
ATOM 1037 N N . HIS A 1 129 ? -3.189 6.776 15.262 1.00 94.38 129 HIS A N 1
ATOM 1038 C CA . HIS A 1 129 ? -3.495 5.836 16.345 1.00 94.38 129 HIS A CA 1
ATOM 1039 C C . HIS A 1 129 ? -4.660 4.888 16.001 1.00 94.38 129 HIS A C 1
ATOM 1041 O O . HIS A 1 129 ? -4.563 3.682 16.211 1.00 94.38 129 HIS A O 1
ATOM 1047 N N . ALA A 1 130 ? -5.732 5.412 15.398 1.00 92.50 130 ALA A N 1
ATOM 1048 C CA . ALA A 1 130 ? -6.871 4.602 14.968 1.00 92.50 130 ALA A CA 1
ATOM 1049 C C . ALA A 1 130 ? -6.503 3.595 13.861 1.00 92.50 130 ALA A C 1
ATOM 1051 O O . ALA A 1 130 ? -6.989 2.466 13.887 1.00 92.50 130 ALA A O 1
ATOM 1052 N N . GLU A 1 131 ? -5.621 3.968 12.927 1.00 95.19 131 GLU A N 1
ATOM 1053 C CA . GLU A 1 131 ? -5.131 3.076 11.864 1.00 95.19 131 GLU A CA 1
ATOM 1054 C C . GLU A 1 131 ? -4.288 1.946 12.465 1.00 95.19 131 GLU A C 1
ATOM 1056 O O . GLU A 1 131 ? -4.551 0.777 12.187 1.00 95.19 131 GLU A O 1
ATOM 1061 N N . LYS A 1 132 ? -3.351 2.284 13.367 1.00 94.94 132 LYS A N 1
ATOM 1062 C CA . LYS A 1 132 ? -2.525 1.311 14.103 1.00 94.94 132 LYS A CA 1
ATOM 1063 C C . LYS A 1 132 ? -3.394 0.322 14.885 1.00 94.94 132 LYS A C 1
ATOM 1065 O O . LYS A 1 132 ? -3.173 -0.880 14.798 1.00 94.94 132 LYS A O 1
ATOM 1070 N N . ASN A 1 133 ? -4.405 0.805 15.608 1.00 94.19 133 ASN A N 1
ATOM 1071 C CA . ASN A 1 133 ? -5.295 -0.056 16.393 1.00 94.19 133 ASN A CA 1
ATOM 1072 C C . ASN A 1 133 ? -6.153 -0.963 15.510 1.00 94.19 133 ASN A C 1
ATOM 1074 O O . ASN A 1 133 ? -6.284 -2.150 15.797 1.00 94.19 133 ASN A O 1
ATOM 1078 N N . THR A 1 134 ? -6.708 -0.413 14.428 1.00 93.12 134 THR A N 1
ATOM 1079 C CA . THR A 1 134 ? -7.544 -1.165 13.482 1.00 93.12 134 THR A CA 1
ATOM 1080 C C . THR A 1 134 ? -6.740 -2.272 12.804 1.00 93.12 134 THR A C 1
ATOM 1082 O O . THR A 1 134 ? -7.240 -3.377 12.624 1.00 93.12 134 THR A O 1
ATOM 1085 N N . LEU A 1 135 ? -5.480 -2.000 12.458 1.00 95.12 135 LEU A N 1
ATOM 1086 C CA . LEU A 1 135 ? -4.637 -2.902 11.673 1.00 95.12 135 LEU A CA 1
ATOM 1087 C C . LEU A 1 135 ? -3.636 -3.702 12.506 1.00 95.12 135 LEU A C 1
ATOM 1089 O O . LEU A 1 135 ? -2.822 -4.414 11.926 1.00 95.12 135 LEU A O 1
ATOM 1093 N N . LYS A 1 136 ? -3.690 -3.624 13.841 1.00 94.25 136 LYS A N 1
ATOM 1094 C CA . LYS A 1 136 ? -2.657 -4.147 14.748 1.00 94.25 136 LYS A CA 1
ATOM 1095 C C . LYS A 1 136 ? -2.195 -5.562 14.386 1.00 94.25 136 LYS A C 1
ATOM 1097 O O . LYS A 1 136 ? -1.011 -5.768 14.149 1.00 94.25 136 LYS A O 1
ATOM 1102 N N . THR A 1 137 ? -3.125 -6.510 14.277 1.00 93.94 137 THR A N 1
ATOM 1103 C CA . THR A 1 137 ? -2.816 -7.912 13.946 1.00 93.94 137 THR A CA 1
ATOM 1104 C C . THR A 1 137 ? -2.159 -8.056 12.573 1.00 93.94 137 THR A C 1
ATOM 1106 O O . THR A 1 137 ? -1.216 -8.830 12.409 1.00 93.94 137 THR A O 1
ATOM 1109 N N . HIS A 1 138 ? -2.624 -7.296 11.581 1.00 95.12 138 HIS A N 1
ATOM 1110 C CA . HIS A 1 138 ? -2.064 -7.342 10.235 1.00 95.12 138 HIS A CA 1
ATOM 1111 C C . HIS A 1 138 ? -0.671 -6.720 10.173 1.00 95.12 138 HIS A C 1
ATOM 1113 O O . HIS A 1 138 ? 0.170 -7.269 9.480 1.00 95.12 138 HIS A O 1
ATOM 1119 N N . LEU A 1 139 ? -0.414 -5.636 10.910 1.00 93.94 139 LEU A N 1
ATOM 1120 C CA . LEU A 1 139 ? 0.907 -5.006 10.979 1.00 93.94 139 LEU A CA 1
ATOM 1121 C C . LEU A 1 139 ? 1.925 -5.921 11.671 1.00 93.94 139 LEU A C 1
ATOM 1123 O O . LEU A 1 139 ? 3.004 -6.132 11.131 1.00 93.94 139 LEU A O 1
ATOM 1127 N N . THR A 1 140 ? 1.566 -6.519 12.813 1.00 91.94 140 THR A N 1
ATOM 1128 C CA . THR A 1 140 ? 2.453 -7.435 13.554 1.00 91.94 140 THR A CA 1
ATOM 1129 C C . THR A 1 140 ? 2.829 -8.658 12.721 1.00 91.94 140 THR A C 1
ATOM 1131 O O . THR A 1 140 ? 4.008 -8.928 12.516 1.00 91.94 140 THR A O 1
ATOM 1134 N N . THR A 1 141 ? 1.837 -9.352 12.157 1.00 92.19 141 THR A N 1
ATOM 1135 C CA . THR A 1 141 ? 2.102 -10.539 11.323 1.00 92.19 141 THR A CA 1
ATOM 1136 C C . THR A 1 141 ? 2.839 -10.196 10.031 1.00 92.19 141 THR A C 1
ATOM 1138 O O . THR A 1 141 ? 3.553 -11.034 9.493 1.00 92.19 141 THR A O 1
ATOM 1141 N N . PHE A 1 142 ? 2.680 -8.973 9.516 1.00 91.00 142 PHE A N 1
ATOM 1142 C CA . PHE A 1 142 ? 3.438 -8.521 8.357 1.00 91.00 142 PHE A CA 1
ATOM 1143 C C . PHE A 1 142 ? 4.903 -8.248 8.722 1.00 91.00 142 PHE A C 1
ATOM 1145 O O . PHE A 1 142 ? 5.774 -8.605 7.953 1.00 91.00 142 PHE A O 1
ATOM 1152 N N . SER A 1 143 ? 5.224 -7.726 9.908 1.00 84.56 143 SER A N 1
ATOM 1153 C CA . SER A 1 143 ? 6.629 -7.525 10.312 1.00 84.56 143 SER A CA 1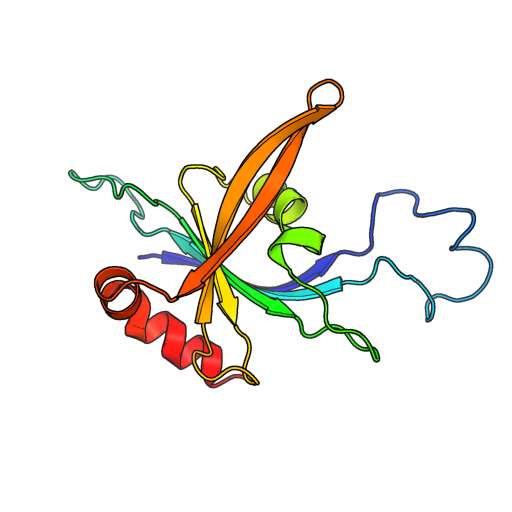
ATOM 1154 C C . SER A 1 143 ? 7.393 -8.802 10.695 1.00 84.56 143 SER A C 1
ATOM 1156 O O . SER A 1 143 ? 8.614 -8.790 10.704 1.00 84.56 143 SER A O 1
ATOM 1158 N N . GLU A 1 144 ? 6.704 -9.890 11.053 1.00 79.44 144 GLU A N 1
ATOM 1159 C CA . GLU A 1 144 ? 7.334 -11.118 11.582 1.00 79.44 144 GLU A CA 1
ATOM 1160 C C . GLU A 1 144 ? 7.816 -12.104 10.506 1.00 79.44 144 GLU A C 1
ATOM 1162 O O . GLU A 1 144 ? 8.473 -13.087 10.829 1.00 79.44 144 GLU A O 1
ATOM 1167 N N . THR A 1 145 ? 7.459 -11.897 9.238 1.00 60.38 145 THR A N 1
ATOM 1168 C CA . THR A 1 145 ? 7.787 -12.838 8.142 1.00 60.38 145 THR A CA 1
ATOM 1169 C C . THR A 1 145 ? 9.005 -12.401 7.323 1.00 60.38 145 THR A C 1
ATOM 1171 O O . THR A 1 145 ? 9.153 -12.840 6.184 1.00 60.38 145 THR A O 1
ATOM 1174 N N . THR A 1 146 ? 9.844 -11.533 7.887 1.00 52.41 146 THR A N 1
ATOM 1175 C CA . THR A 1 146 ? 11.070 -11.023 7.261 1.00 52.41 146 THR A CA 1
ATOM 1176 C C . THR A 1 146 ? 12.301 -11.659 7.896 1.00 52.41 146 THR A C 1
ATOM 1178 O O . THR A 1 146 ? 12.323 -11.791 9.141 1.00 52.41 146 THR A O 1
#

Sequence (146 aa):
MLVIYDDIYQWKGPEGGCKECAAGDIRHTPWLITCRLRIIDLAPGTTSVMPLKRHVVLAEDISDGPRRRICAESLGRHIFCEFNLSIKRTLWIECDPFLKEAFHAAHFTPAYHDGEETIYTITWRPLLHAEKNTLKTHLTTFSETT

Radius of gyration: 16.32 Å; chains: 1; bounding box: 46×30×43 Å